Protein AF-A0A932VK41-F1 (afdb_monomer_lite)

Radius of gyration: 42.71 Å; chains: 1; bounding box: 68×103×88 Å

pLDDT: mean 82.61, std 20.69, range [36.22, 98.81]

Structure (mmCIF, N/CA/C/O backbone):
data_AF-A0A932VK41-F1
#
_entry.id   AF-A0A932VK41-F1
#
loop_
_atom_site.group_PDB
_atom_site.id
_atom_site.type_symbol
_atom_site.label_atom_id
_atom_site.label_alt_id
_atom_site.label_comp_id
_atom_site.label_asym_id
_atom_site.label_entity_id
_atom_site.label_seq_id
_atom_site.pdbx_PDB_ins_code
_atom_site.Cartn_x
_atom_site.Cartn_y
_atom_site.Cartn_z
_atom_site.occupancy
_atom_site.B_iso_or_equiv
_atom_site.auth_seq_id
_atom_site.auth_comp_id
_atom_site.auth_asym_id
_atom_site.auth_atom_id
_atom_site.pdbx_PDB_model_num
ATOM 1 N N . MET A 1 1 ? 4.819 88.471 -29.968 1.00 36.22 1 MET A N 1
ATOM 2 C CA . MET A 1 1 ? 6.265 88.760 -29.858 1.00 36.22 1 MET A CA 1
ATOM 3 C C . MET A 1 1 ? 7.021 87.842 -30.814 1.00 36.22 1 MET A C 1
ATOM 5 O O . MET A 1 1 ? 6.698 86.663 -30.829 1.00 36.22 1 MET A O 1
ATOM 9 N N . PRO A 1 2 ? 7.917 88.377 -31.660 1.00 47.97 2 PRO A N 1
ATOM 10 C CA . PRO A 1 2 ? 8.349 87.754 -32.916 1.00 47.97 2 PRO A CA 1
ATOM 11 C C . PRO A 1 2 ? 9.843 87.369 -32.938 1.00 47.97 2 PRO A C 1
ATOM 13 O O . PRO A 1 2 ? 10.609 87.858 -32.111 1.00 47.97 2 PRO A O 1
ATOM 16 N N . LYS A 1 3 ? 10.251 86.573 -33.941 1.00 47.28 3 LYS A N 1
ATOM 17 C CA . LYS A 1 3 ? 11.513 86.644 -34.736 1.00 47.28 3 LYS A CA 1
ATOM 18 C C . LYS A 1 3 ? 11.546 85.394 -35.646 1.00 47.28 3 LYS A C 1
ATOM 20 O O . LYS A 1 3 ? 11.577 84.295 -35.118 1.00 47.28 3 LYS A O 1
ATOM 25 N N . ARG A 1 4 ? 11.335 85.448 -36.975 1.00 47.53 4 ARG A N 1
ATOM 26 C CA . ARG A 1 4 ? 12.079 86.150 -38.059 1.00 47.53 4 ARG A CA 1
ATOM 27 C C . ARG A 1 4 ? 13.555 85.708 -38.031 1.00 47.53 4 ARG A C 1
ATOM 29 O O . ARG A 1 4 ? 14.199 85.947 -37.018 1.00 47.53 4 ARG A O 1
ATOM 36 N N . LYS A 1 5 ? 14.148 85.064 -39.043 1.00 52.09 5 LYS A N 1
ATOM 37 C CA . LYS A 1 5 ? 14.366 85.441 -40.463 1.00 52.09 5 LYS A CA 1
ATOM 38 C C . LYS A 1 5 ? 14.778 84.165 -41.245 1.00 52.09 5 LYS A C 1
ATOM 40 O O . LYS A 1 5 ? 15.421 83.314 -40.647 1.00 52.09 5 LYS A O 1
ATOM 45 N N . GLU A 1 6 ? 14.280 83.873 -42.449 1.00 56.50 6 GLU A N 1
ATOM 46 C CA . GLU A 1 6 ? 14.667 84.401 -43.784 1.00 56.50 6 GLU A CA 1
ATOM 47 C C . GLU A 1 6 ? 16.109 84.093 -44.245 1.00 56.50 6 GLU A C 1
ATOM 49 O O . GLU A 1 6 ? 17.048 84.674 -43.703 1.00 56.50 6 GLU A O 1
ATOM 54 N N . LYS A 1 7 ? 16.239 83.245 -45.286 1.00 53.69 7 LYS A N 1
ATOM 55 C CA . LYS A 1 7 ? 17.119 83.336 -46.490 1.00 53.69 7 LYS A CA 1
ATOM 56 C C . LYS A 1 7 ? 16.964 82.018 -47.290 1.00 53.69 7 LYS A C 1
ATOM 58 O O . LYS A 1 7 ? 17.099 80.972 -46.668 1.00 53.69 7 LYS A O 1
ATOM 63 N N . ILE A 1 8 ? 16.515 81.920 -48.554 1.00 54.94 8 ILE A N 1
ATOM 64 C CA . ILE A 1 8 ? 16.926 82.550 -49.839 1.00 54.94 8 ILE A CA 1
ATOM 65 C C . ILE A 1 8 ? 18.428 82.273 -50.084 1.00 54.94 8 ILE A C 1
ATOM 67 O O . ILE A 1 8 ? 19.233 82.639 -49.234 1.00 54.94 8 ILE A O 1
ATOM 71 N N . GLU A 1 9 ? 18.896 81.553 -51.110 1.00 46.75 9 GLU A N 1
ATOM 72 C CA . GLU A 1 9 ? 18.654 81.643 -52.563 1.00 46.75 9 GLU A CA 1
ATOM 73 C C . GLU A 1 9 ? 19.280 80.407 -53.262 1.00 46.75 9 GLU A C 1
ATOM 75 O O . GLU A 1 9 ? 20.168 79.778 -52.689 1.00 46.75 9 GLU A O 1
ATOM 80 N N . GLU A 1 10 ? 18.767 80.083 -54.458 1.00 42.84 10 GLU A N 1
ATOM 81 C CA . GLU A 1 10 ? 19.452 79.773 -55.741 1.00 42.84 10 GLU A CA 1
ATOM 82 C C . GLU A 1 10 ? 20.910 79.259 -55.760 1.00 42.84 10 GLU A C 1
ATOM 84 O O . GLU A 1 10 ? 21.734 79.587 -54.924 1.00 42.84 10 GLU A O 1
ATOM 89 N N . SER A 1 11 ? 21.440 78.597 -56.784 1.00 43.50 11 SER A N 1
ATOM 90 C CA . SER A 1 11 ? 21.028 77.925 -58.021 1.00 43.50 11 SER A CA 1
ATOM 91 C C . SER A 1 11 ? 22.371 77.583 -58.697 1.00 43.50 11 SER A C 1
ATOM 93 O O . SER A 1 11 ? 23.371 78.259 -58.476 1.00 43.50 11 SER A O 1
ATOM 95 N N . SER A 1 12 ? 22.366 76.600 -59.595 1.00 41.09 12 SER A N 1
ATOM 96 C CA . SER A 1 12 ? 23.150 76.655 -60.838 1.00 41.09 12 SER A CA 1
ATOM 97 C C . SER A 1 12 ? 24.698 76.677 -60.780 1.00 41.09 12 SER A C 1
ATOM 99 O O . SER A 1 12 ? 25.344 77.717 -60.723 1.00 41.09 12 SER A O 1
ATOM 101 N N . SER A 1 13 ? 25.242 75.509 -61.137 1.00 41.41 13 SER A N 1
ATOM 102 C CA . SER A 1 13 ? 25.978 75.293 -62.399 1.00 41.41 13 SER A CA 1
ATOM 103 C C . SER A 1 13 ? 27.509 75.194 -62.402 1.00 41.41 13 SER A C 1
ATOM 105 O O . SER A 1 13 ? 28.243 75.978 -61.819 1.00 41.41 13 SER A O 1
ATOM 107 N N . GLN A 1 14 ? 27.922 74.207 -63.208 1.00 40.75 14 GLN A N 1
ATOM 108 C CA . GLN A 1 14 ? 29.113 74.140 -64.054 1.00 40.75 14 G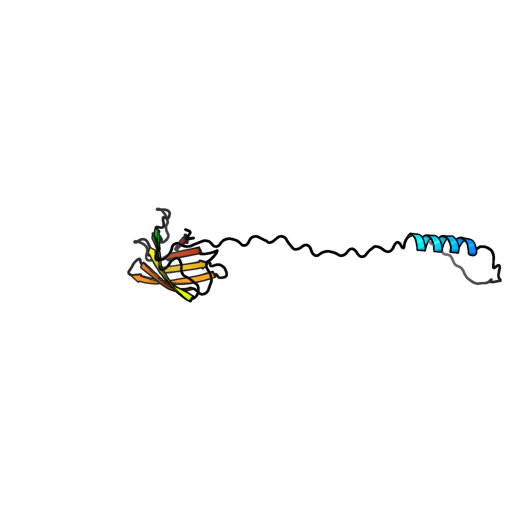LN A CA 1
ATOM 109 C C . GLN A 1 14 ? 30.486 74.361 -63.417 1.00 40.75 14 GLN A C 1
ATOM 111 O O . GLN A 1 14 ? 30.958 75.474 -63.229 1.00 40.75 14 GLN A O 1
ATOM 116 N N . SER A 1 15 ? 31.277 73.290 -63.407 1.00 39.84 15 SER A N 1
ATOM 117 C CA . SER A 1 15 ? 32.160 73.013 -64.552 1.00 39.84 15 SER A CA 1
ATOM 118 C C . SER A 1 15 ? 32.892 71.680 -64.359 1.00 39.84 15 SER A C 1
ATOM 120 O O . SER A 1 15 ? 33.554 71.445 -63.358 1.00 39.84 15 SER A O 1
ATOM 122 N N . SER A 1 16 ? 32.774 70.785 -65.342 1.00 49.25 16 SER A N 1
ATOM 123 C CA . SER A 1 16 ? 33.902 69.918 -65.701 1.00 49.25 16 SER A CA 1
ATOM 124 C C . SER A 1 16 ? 34.818 70.754 -66.589 1.00 49.25 16 SER A C 1
ATOM 126 O O . SER A 1 16 ? 34.301 71.499 -67.428 1.00 49.25 16 SER A O 1
ATOM 128 N N . PRO A 1 17 ? 36.145 70.655 -66.433 1.00 51.66 17 PRO A N 1
ATOM 129 C CA . PRO A 1 17 ? 36.844 69.789 -67.376 1.00 51.66 17 PRO A CA 1
ATOM 130 C C . PRO A 1 17 ? 38.090 69.065 -66.818 1.00 51.66 17 PRO A C 1
ATOM 132 O O . PRO A 1 17 ? 38.943 69.650 -66.168 1.00 51.66 17 PRO A O 1
ATOM 135 N N . VAL A 1 18 ? 38.217 67.804 -67.247 1.00 43.03 18 VAL A N 1
ATOM 136 C CA . VAL A 1 18 ? 39.419 67.256 -67.905 1.00 43.03 18 VAL A CA 1
ATOM 137 C C . VAL A 1 18 ? 40.642 66.922 -67.030 1.00 43.03 18 VAL A C 1
ATOM 139 O O . VAL A 1 18 ? 41.452 67.762 -66.670 1.00 43.03 18 VAL A O 1
ATOM 142 N N . ASN A 1 19 ? 40.802 65.608 -66.833 1.00 44.84 19 ASN A N 1
ATOM 143 C CA . ASN A 1 19 ? 42.033 64.817 -66.955 1.00 44.84 19 ASN A CA 1
ATOM 144 C C . ASN A 1 19 ? 43.353 65.386 -66.399 1.00 44.84 19 ASN A C 1
ATOM 146 O O . ASN A 1 19 ? 44.052 66.134 -67.075 1.00 44.84 19 ASN A O 1
ATOM 150 N N . ALA A 1 20 ? 43.817 64.793 -65.297 1.00 43.56 20 ALA A N 1
ATOM 151 C CA . ALA A 1 20 ? 45.236 64.486 -65.112 1.00 43.56 20 ALA A CA 1
ATOM 152 C C . ALA A 1 20 ? 45.372 63.128 -64.407 1.00 43.56 20 ALA A C 1
ATOM 154 O O . ALA A 1 20 ? 45.235 62.985 -63.194 1.00 43.56 20 ALA A O 1
ATOM 155 N N . ILE A 1 21 ? 45.557 62.117 -65.247 1.00 48.75 21 ILE A N 1
ATOM 156 C CA . ILE A 1 21 ? 45.846 60.722 -64.934 1.00 48.75 21 ILE A CA 1
ATOM 157 C C . ILE A 1 21 ? 47.365 60.589 -64.669 1.00 48.75 21 ILE A C 1
ATOM 159 O O . ILE A 1 21 ? 48.141 61.338 -65.253 1.00 48.75 21 ILE A O 1
ATOM 163 N N . LEU A 1 22 ? 47.757 59.560 -63.899 1.00 50.59 22 LEU A N 1
ATOM 164 C CA . LEU A 1 22 ? 49.114 58.991 -63.738 1.00 50.59 22 LEU A CA 1
ATOM 165 C C . LEU A 1 22 ? 50.067 59.898 -62.933 1.00 50.59 22 LEU A C 1
ATOM 167 O O . LEU A 1 22 ? 50.458 60.954 -63.395 1.00 50.59 22 LEU A O 1
ATOM 171 N N . ILE A 1 23 ? 50.523 59.573 -61.719 1.00 47.47 23 ILE A N 1
ATOM 172 C CA . ILE A 1 23 ? 51.516 58.530 -61.386 1.00 47.47 23 ILE A CA 1
ATOM 173 C C . ILE A 1 23 ? 51.421 58.270 -59.858 1.00 47.47 23 ILE A C 1
ATOM 175 O O . ILE A 1 23 ? 52.253 58.716 -59.077 1.00 47.47 23 ILE A O 1
ATOM 179 N N . GLY A 1 24 ? 50.362 57.607 -59.382 1.00 40.81 24 GLY A N 1
ATOM 180 C CA . GLY A 1 24 ? 50.167 57.388 -57.933 1.00 40.81 24 GLY A CA 1
ATOM 181 C C . GLY A 1 24 ? 49.542 56.051 -57.532 1.00 40.81 24 GLY A C 1
ATOM 182 O O . GLY A 1 24 ? 49.301 55.820 -56.354 1.00 40.81 24 GLY A O 1
ATOM 183 N N . ALA A 1 25 ? 49.262 55.161 -58.490 1.00 46.84 25 ALA A N 1
ATOM 184 C CA . ALA A 1 25 ? 48.451 53.964 -58.245 1.00 46.84 25 ALA A CA 1
ATOM 185 C C . ALA A 1 25 ? 49.253 52.652 -58.092 1.00 46.84 25 ALA A C 1
ATOM 187 O O . ALA A 1 25 ? 48.705 51.663 -57.616 1.00 46.84 25 ALA A O 1
ATOM 188 N N . ALA A 1 26 ? 50.543 52.610 -58.450 1.00 48.06 26 ALA A N 1
ATOM 189 C CA . ALA A 1 26 ? 51.297 51.348 -58.491 1.00 48.06 26 ALA A CA 1
ATOM 190 C C . ALA A 1 26 ? 51.877 50.899 -57.130 1.00 48.06 26 ALA A C 1
ATOM 192 O O . ALA A 1 26 ? 51.966 49.701 -56.874 1.00 48.06 26 ALA A O 1
ATOM 193 N N . LEU A 1 27 ? 52.229 51.823 -56.225 1.00 46.22 27 LEU A N 1
ATOM 194 C CA . LEU A 1 27 ? 52.814 51.469 -54.917 1.00 46.22 27 LEU A CA 1
ATOM 195 C C . LEU A 1 27 ? 51.761 51.132 -53.845 1.00 46.22 27 LEU A C 1
ATOM 197 O O . LEU A 1 27 ? 52.029 50.321 -52.962 1.00 46.22 27 LEU A O 1
ATOM 201 N N . LEU A 1 28 ? 50.543 51.676 -53.948 1.00 48.78 28 LEU A N 1
ATOM 202 C CA . LEU A 1 28 ? 49.444 51.360 -53.024 1.00 48.78 28 LEU A CA 1
ATOM 203 C C . LEU A 1 28 ? 48.833 49.972 -53.280 1.00 48.78 28 LEU A C 1
ATOM 205 O O . LEU A 1 28 ? 48.467 49.287 -52.327 1.00 48.78 28 LEU A O 1
ATOM 209 N N . LEU A 1 29 ? 48.789 49.509 -54.536 1.00 51.31 29 LEU A N 1
ATOM 210 C CA . LEU A 1 29 ? 48.305 48.161 -54.860 1.00 51.31 29 LEU A CA 1
ATOM 211 C C . LEU A 1 29 ? 49.273 47.065 -54.387 1.00 51.31 29 LEU A C 1
ATOM 213 O O . LEU A 1 29 ? 48.825 46.035 -53.887 1.00 51.31 29 LEU A O 1
ATOM 217 N N . GLY A 1 30 ? 50.589 47.297 -54.462 1.00 49.72 30 GLY A N 1
ATOM 218 C CA . GLY A 1 30 ? 51.593 46.336 -53.988 1.00 49.72 30 GLY A CA 1
ATOM 219 C C . GLY A 1 30 ? 51.515 46.070 -52.479 1.00 49.72 30 GLY A C 1
ATOM 220 O O . GLY A 1 30 ? 51.555 44.916 -52.052 1.00 49.72 30 GLY A O 1
ATOM 221 N N . VAL A 1 31 ? 51.329 47.118 -51.667 1.00 56.00 31 VAL A N 1
ATOM 222 C CA . VAL A 1 31 ? 51.170 46.988 -50.205 1.00 56.00 31 VAL A CA 1
ATOM 223 C C . VAL A 1 31 ? 49.838 46.323 -49.842 1.00 56.00 31 VAL A C 1
ATOM 225 O O . VAL A 1 31 ? 49.802 45.485 -48.940 1.00 56.00 31 VAL A O 1
ATOM 228 N N . LEU A 1 32 ? 48.756 46.623 -50.570 1.00 55.03 32 LEU A N 1
ATOM 229 C CA . LEU A 1 32 ? 47.442 46.021 -50.322 1.00 55.03 32 LEU A CA 1
ATOM 230 C C . LEU A 1 32 ? 47.426 44.513 -50.632 1.00 55.03 32 LEU A C 1
ATOM 232 O O . LEU A 1 32 ? 46.879 43.731 -49.854 1.00 55.03 32 LEU A O 1
ATOM 236 N N . VAL A 1 33 ? 48.070 44.086 -51.725 1.00 57.53 33 VAL A N 1
ATOM 237 C CA . VAL A 1 33 ? 48.176 42.661 -52.093 1.00 57.53 33 VAL A CA 1
ATOM 238 C C . VAL A 1 33 ? 49.047 41.890 -51.093 1.00 57.53 33 VAL A C 1
ATOM 240 O O . VAL A 1 33 ? 48.691 40.775 -50.710 1.00 57.53 33 VAL A O 1
ATOM 243 N N . LEU A 1 34 ? 50.139 42.484 -50.594 1.00 53.78 34 LEU A N 1
ATOM 244 C CA . LEU A 1 34 ? 50.985 41.849 -49.575 1.00 53.78 34 LEU A CA 1
ATOM 245 C C . LEU A 1 34 ? 50.282 41.746 -48.205 1.00 53.78 34 LEU A C 1
ATOM 247 O O . LEU A 1 34 ? 50.491 40.772 -47.478 1.00 53.78 34 LEU A O 1
ATOM 251 N N . TYR A 1 35 ? 49.435 42.723 -47.857 1.00 53.62 35 TYR A N 1
ATOM 252 C CA . TYR A 1 35 ? 48.630 42.697 -46.631 1.00 53.62 35 TYR A CA 1
ATOM 253 C C . T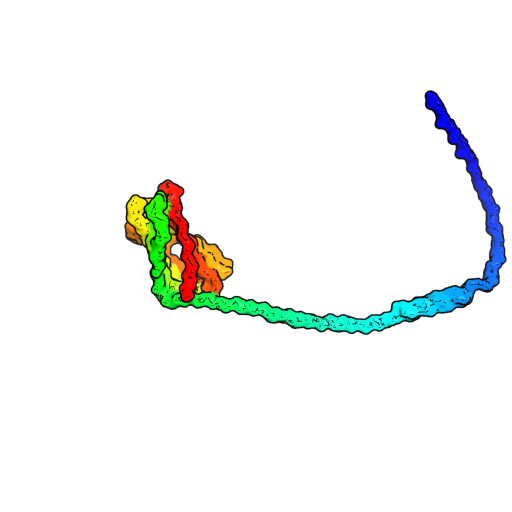YR A 1 35 ? 47.548 41.605 -46.683 1.00 53.62 35 TYR A C 1
ATOM 255 O O . TYR A 1 35 ? 47.417 40.840 -45.730 1.00 53.62 35 TYR A O 1
ATOM 263 N N . GLN A 1 36 ? 46.854 41.455 -47.819 1.00 55.28 36 GLN A N 1
ATOM 264 C CA . GLN A 1 36 ? 45.865 40.384 -48.044 1.00 55.28 36 GLN A CA 1
ATOM 265 C C . GLN A 1 36 ? 46.494 38.978 -47.989 1.00 55.28 36 GLN A C 1
ATOM 267 O O . GLN A 1 36 ? 45.885 38.029 -47.492 1.00 55.28 36 GLN A O 1
ATOM 272 N N . TYR A 1 37 ? 47.736 38.828 -48.462 1.00 51.88 37 TYR A N 1
ATOM 273 C CA . TYR A 1 37 ? 48.424 37.534 -48.427 1.00 51.88 37 TYR A CA 1
ATOM 274 C C . TYR A 1 37 ? 48.909 37.141 -47.025 1.00 51.88 37 TYR A C 1
ATOM 276 O O . TYR A 1 37 ? 48.925 35.955 -46.701 1.00 51.88 37 TYR A O 1
ATOM 284 N N . ARG A 1 38 ? 49.273 38.102 -46.161 1.00 54.62 38 ARG A N 1
ATOM 285 C CA . ARG A 1 38 ? 49.727 37.800 -44.789 1.00 54.62 38 ARG A CA 1
ATOM 286 C C . ARG A 1 38 ? 48.599 37.454 -43.816 1.00 54.62 38 ARG A C 1
ATOM 288 O O . ARG A 1 38 ? 48.868 36.782 -42.826 1.00 54.62 38 ARG A O 1
ATOM 295 N N . THR A 1 39 ? 47.362 37.869 -44.077 1.00 49.75 39 THR A N 1
ATOM 296 C CA . THR A 1 39 ? 46.201 37.497 -43.245 1.00 49.75 39 THR A CA 1
ATOM 297 C C . THR A 1 39 ? 45.610 36.135 -43.608 1.00 49.75 39 THR A C 1
ATOM 299 O O . THR A 1 39 ? 44.773 35.618 -42.872 1.00 49.75 39 THR A O 1
ATOM 302 N N . SER A 1 40 ? 46.070 35.524 -44.701 1.00 53.72 40 SER A N 1
ATOM 303 C CA . SER A 1 40 ? 45.520 34.285 -45.249 1.00 53.72 40 SER A CA 1
ATOM 304 C C . SER A 1 40 ? 46.403 33.075 -44.926 1.00 53.72 40 SER A C 1
ATOM 306 O O . SER A 1 40 ? 46.747 32.307 -45.822 1.00 53.72 40 SER A O 1
ATOM 308 N N . LEU A 1 41 ? 46.808 32.889 -43.661 1.00 62.72 41 LEU A N 1
ATOM 309 C CA . LEU A 1 41 ? 47.350 31.585 -43.268 1.00 62.72 41 LEU A CA 1
ATOM 310 C C . LEU A 1 41 ? 46.198 30.570 -43.288 1.00 62.72 41 LEU A C 1
ATOM 312 O O . LEU A 1 41 ? 45.231 30.756 -42.544 1.00 62.72 41 LEU A O 1
ATOM 316 N N . PRO A 1 42 ? 46.270 29.505 -44.107 1.00 59.78 42 PRO A N 1
ATOM 317 C CA . PRO A 1 42 ? 45.274 28.448 -44.073 1.00 59.78 42 PRO A CA 1
ATOM 318 C C . PRO A 1 42 ? 45.308 27.806 -42.686 1.00 59.78 42 PRO A C 1
ATOM 320 O O . PRO A 1 42 ? 46.302 27.196 -42.287 1.00 59.78 42 PRO A O 1
ATOM 323 N N . THR A 1 43 ? 44.232 27.973 -41.922 1.00 63.31 43 THR A N 1
ATOM 324 C CA . THR A 1 43 ? 44.050 27.248 -40.671 1.00 63.31 43 THR A CA 1
ATOM 325 C C . THR A 1 43 ? 43.896 25.773 -41.014 1.00 63.31 43 THR A C 1
ATOM 327 O O . THR A 1 43 ? 43.032 25.388 -41.803 1.00 63.31 43 THR A O 1
ATOM 330 N N . LEU A 1 44 ? 44.769 24.932 -40.452 1.00 65.12 44 LEU A N 1
ATOM 331 C CA . LEU A 1 44 ? 44.602 23.487 -40.550 1.00 65.12 44 LEU A CA 1
ATOM 332 C C . LEU A 1 44 ? 43.205 23.141 -40.016 1.00 65.12 44 LEU A C 1
ATOM 334 O O . LEU A 1 44 ? 42.822 23.670 -38.967 1.00 65.12 44 LEU A O 1
ATOM 338 N N . PRO A 1 45 ? 42.426 22.293 -40.707 1.00 61.19 45 PRO A N 1
ATOM 339 C CA . PRO A 1 45 ? 41.135 21.875 -40.197 1.00 61.19 45 PRO A CA 1
ATOM 340 C C . PRO A 1 45 ? 41.356 21.176 -38.855 1.00 61.19 45 PRO A C 1
ATOM 342 O O . PRO A 1 45 ? 41.904 20.076 -38.791 1.00 61.19 45 PRO A O 1
ATOM 345 N N . THR A 1 46 ? 40.946 21.827 -37.767 1.00 62.12 46 THR A N 1
ATOM 346 C CA . THR A 1 46 ? 40.889 21.199 -36.451 1.00 62.12 46 THR A CA 1
ATOM 347 C C . THR A 1 46 ? 39.853 20.087 -36.529 1.00 62.12 46 THR A C 1
ATOM 349 O O . THR A 1 46 ? 38.647 20.338 -36.464 1.00 62.12 46 THR A O 1
ATOM 352 N N . VAL A 1 47 ? 40.317 18.849 -36.691 1.00 68.44 47 VAL A N 1
ATOM 353 C CA . VAL A 1 47 ? 39.482 17.656 -36.556 1.00 68.44 47 VAL A CA 1
ATOM 354 C C . VAL A 1 47 ? 39.006 17.622 -35.107 1.00 68.44 47 VAL A C 1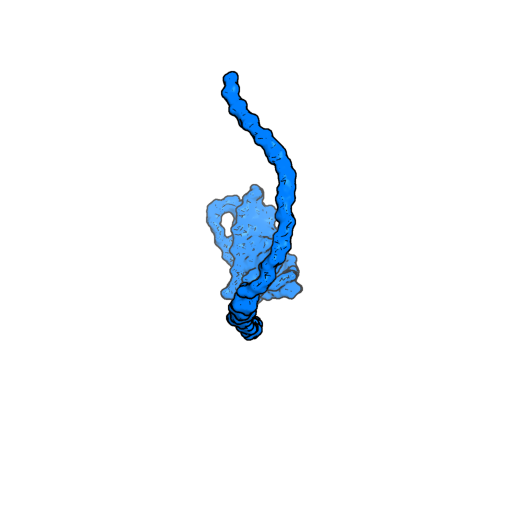
ATOM 356 O O . VAL A 1 47 ? 39.761 17.282 -34.198 1.00 68.44 47 VAL A O 1
ATOM 359 N N . LYS A 1 48 ? 37.756 18.035 -34.872 1.00 65.88 48 LYS A N 1
ATOM 360 C CA . LYS A 1 48 ? 37.093 17.843 -33.581 1.00 65.88 48 LYS A CA 1
ATOM 361 C C . LYS A 1 48 ? 36.912 16.342 -33.393 1.00 65.88 48 LYS A C 1
ATOM 363 O O . LYS A 1 48 ? 35.964 15.769 -33.920 1.00 65.88 48 LYS A O 1
ATOM 368 N N . ILE A 1 49 ? 37.835 15.709 -32.675 1.00 71.75 49 ILE A N 1
ATOM 369 C CA . ILE A 1 49 ? 37.649 14.334 -32.221 1.00 71.75 49 ILE A CA 1
ATOM 370 C C . ILE A 1 49 ? 36.439 14.373 -31.279 1.00 71.75 49 ILE A C 1
ATOM 372 O O . ILE A 1 49 ? 36.483 15.115 -30.291 1.00 71.75 49 ILE A O 1
ATOM 376 N N . PRO A 1 50 ? 35.337 13.666 -31.582 1.00 70.06 50 PRO A N 1
ATOM 377 C CA . PRO A 1 50 ? 34.225 13.577 -30.654 1.00 70.06 50 PRO A CA 1
ATOM 378 C C . PRO A 1 50 ? 34.763 12.983 -29.354 1.00 70.06 50 PRO A C 1
ATOM 380 O O . PRO A 1 50 ? 35.297 11.875 -29.340 1.00 70.06 50 PRO A O 1
ATOM 383 N N . SER A 1 51 ? 34.670 13.753 -28.270 1.00 73.38 51 SER A N 1
ATOM 384 C CA . SER A 1 51 ? 34.945 13.240 -26.935 1.00 73.38 51 SER A CA 1
ATOM 385 C C . SER A 1 51 ? 33.992 12.073 -26.710 1.00 73.38 51 SER A C 1
ATOM 387 O O . SER A 1 51 ? 32.773 12.265 -26.707 1.00 73.38 51 SER A O 1
ATOM 389 N N . LEU A 1 52 ? 34.536 10.859 -26.602 1.00 69.00 52 LEU A N 1
ATOM 390 C CA . LEU A 1 52 ? 33.781 9.704 -26.139 1.00 69.00 52 LEU A CA 1
ATOM 391 C C . LEU A 1 52 ? 33.368 10.052 -24.712 1.00 69.00 52 LEU A C 1
ATOM 393 O O . LEU A 1 52 ? 34.205 10.058 -23.811 1.00 69.00 52 LEU A O 1
ATOM 397 N N . GLY A 1 53 ? 32.113 10.472 -24.547 1.00 72.06 53 GLY A N 1
ATOM 398 C CA . GLY A 1 53 ? 31.591 10.910 -23.260 1.00 72.06 53 GLY A CA 1
ATOM 399 C C . GLY A 1 53 ? 31.942 9.893 -22.178 1.00 72.06 53 GLY A C 1
ATOM 400 O O . GLY A 1 53 ? 31.889 8.685 -22.410 1.00 72.06 53 GLY A O 1
ATOM 401 N N . GLN A 1 54 ? 32.338 10.384 -21.006 1.00 79.88 54 GLN A N 1
ATOM 402 C CA . GLN A 1 54 ? 32.610 9.529 -19.859 1.00 79.88 54 GLN A CA 1
ATOM 403 C C . GLN A 1 54 ? 31.373 8.652 -19.599 1.00 79.88 54 GLN A C 1
ATOM 405 O O . GLN A 1 54 ? 30.266 9.198 -19.520 1.00 79.88 54 GLN A O 1
ATOM 410 N N . PRO A 1 55 ? 31.518 7.317 -19.487 1.00 79.75 55 PRO A N 1
ATOM 411 C CA . PRO A 1 55 ? 30.378 6.464 -19.195 1.00 79.75 55 PRO A CA 1
ATOM 412 C C . PRO A 1 55 ? 29.758 6.930 -17.878 1.00 79.75 55 PRO A C 1
ATOM 414 O O . PRO A 1 55 ? 30.436 7.023 -16.853 1.00 79.75 55 PRO A O 1
ATOM 417 N N . THR A 1 56 ? 28.470 7.269 -17.912 1.00 82.62 56 THR A N 1
ATOM 418 C CA . THR A 1 56 ? 27.727 7.555 -16.685 1.00 82.62 56 THR A CA 1
ATOM 419 C C . THR A 1 56 ? 27.498 6.217 -15.983 1.00 82.62 56 THR A C 1
ATOM 421 O O . THR A 1 56 ? 26.967 5.303 -16.622 1.00 82.62 56 THR A O 1
ATOM 424 N N . PRO A 1 57 ? 27.915 6.047 -14.715 1.00 82.69 57 PRO A N 1
ATOM 425 C CA . PRO A 1 57 ? 27.677 4.798 -14.006 1.00 82.69 57 PRO A CA 1
ATOM 426 C C . PRO A 1 57 ? 26.171 4.527 -13.960 1.00 82.69 57 PRO A C 1
ATOM 428 O O . PRO A 1 57 ? 25.378 5.404 -13.616 1.00 82.69 57 PRO A O 1
ATOM 431 N N . THR A 1 58 ? 25.772 3.314 -14.334 1.00 85.38 58 THR A N 1
ATOM 432 C CA . THR A 1 58 ? 24.381 2.875 -14.188 1.00 85.38 58 THR A CA 1
ATOM 433 C C . THR A 1 58 ? 24.136 2.560 -12.711 1.00 85.38 58 THR A C 1
ATOM 435 O O . THR A 1 58 ? 24.964 1.869 -12.113 1.00 85.38 58 THR A O 1
ATOM 438 N N . PRO A 1 59 ? 23.051 3.056 -12.092 1.00 87.44 59 PRO A N 1
ATOM 439 C CA . PRO A 1 59 ? 22.762 2.744 -10.699 1.00 87.44 59 PRO A CA 1
ATOM 440 C C . PRO A 1 59 ? 22.533 1.240 -10.516 1.00 87.44 59 PRO A C 1
ATOM 442 O O . PRO A 1 59 ? 21.886 0.586 -11.340 1.00 87.44 59 PRO A O 1
ATOM 445 N N . THR A 1 60 ? 23.036 0.701 -9.407 1.00 91.19 60 THR A N 1
ATOM 446 C CA . THR A 1 60 ? 22.798 -0.689 -9.008 1.00 91.19 60 THR A CA 1
ATOM 447 C C . THR A 1 60 ? 21.350 -0.852 -8.529 1.00 91.19 60 THR A C 1
ATOM 449 O O . THR A 1 60 ? 20.904 -0.048 -7.707 1.00 91.19 60 THR A O 1
ATOM 452 N N . PRO A 1 61 ? 20.602 -1.861 -9.014 1.00 92.94 61 PRO A N 1
ATOM 453 C CA . PRO A 1 61 ? 19.269 -2.181 -8.503 1.00 92.94 61 PRO A CA 1
ATOM 454 C C . PRO A 1 61 ? 19.247 -2.426 -6.988 1.00 92.94 61 PRO A C 1
ATOM 456 O O . PRO A 1 61 ? 20.199 -2.964 -6.421 1.00 92.94 61 PRO A O 1
ATOM 459 N N . THR A 1 62 ? 18.143 -2.064 -6.335 1.00 93.00 62 THR A N 1
ATOM 460 C CA . THR A 1 62 ? 17.880 -2.375 -4.925 1.00 93.00 62 THR A CA 1
ATOM 461 C C . THR A 1 62 ? 17.181 -3.724 -4.837 1.00 93.00 62 THR A C 1
ATOM 463 O O . THR A 1 62 ? 16.060 -3.880 -5.313 1.00 93.00 62 THR A O 1
ATOM 466 N N . ALA A 1 63 ? 17.840 -4.711 -4.232 1.00 92.12 63 ALA A N 1
ATOM 467 C CA . ALA A 1 63 ? 17.238 -6.021 -4.028 1.00 92.12 63 ALA A CA 1
ATOM 468 C C . ALA A 1 63 ? 16.109 -5.954 -2.983 1.00 92.12 63 ALA A C 1
ATOM 470 O O . ALA A 1 63 ? 16.207 -5.233 -1.986 1.00 92.12 63 ALA A O 1
ATOM 471 N N . LEU A 1 64 ? 15.054 -6.741 -3.205 1.00 95.44 64 LEU A N 1
ATOM 472 C CA . LEU A 1 64 ? 13.962 -6.966 -2.257 1.00 95.44 64 LEU A CA 1
ATOM 473 C C . LEU A 1 64 ? 14.091 -8.357 -1.639 1.00 95.44 64 LEU A C 1
ATOM 475 O O . LEU A 1 64 ? 14.583 -9.287 -2.279 1.00 95.44 64 LEU A O 1
ATOM 479 N N . LYS A 1 65 ? 13.706 -8.503 -0.369 1.00 96.00 65 LYS A N 1
ATOM 480 C CA . LYS A 1 65 ? 13.736 -9.804 0.307 1.00 96.00 65 LYS A CA 1
ATOM 481 C C . LYS A 1 65 ? 12.714 -10.743 -0.357 1.00 96.00 65 LYS A C 1
ATOM 483 O O . LYS A 1 65 ? 11.602 -10.290 -0.626 1.00 96.00 65 LYS A O 1
ATOM 488 N N . PRO A 1 66 ? 13.077 -12.007 -0.642 1.00 96.62 66 PRO A N 1
ATOM 489 C CA . PRO A 1 66 ? 12.192 -12.903 -1.364 1.00 96.62 66 PRO A CA 1
ATOM 490 C C . PRO A 1 66 ? 11.018 -13.397 -0.521 1.00 96.62 66 PRO A C 1
ATOM 492 O O . PRO A 1 66 ? 11.169 -13.666 0.673 1.00 96.62 66 PRO A O 1
ATOM 495 N N . GLY A 1 67 ? 9.876 -13.605 -1.174 1.00 97.38 67 GLY A N 1
ATOM 496 C CA . GLY A 1 67 ? 8.685 -14.200 -0.579 1.00 97.38 67 GLY A CA 1
ATOM 497 C C . GLY A 1 67 ? 7.866 -13.229 0.267 1.00 97.38 67 GLY A C 1
ATOM 498 O O . GLY A 1 67 ? 7.895 -12.017 0.079 1.00 97.38 67 GLY A O 1
ATOM 499 N N . LYS A 1 68 ? 7.061 -13.782 1.173 1.00 98.31 68 LYS A N 1
ATOM 500 C CA . LYS A 1 68 ? 6.117 -13.023 1.993 1.00 98.31 68 LYS A CA 1
ATOM 501 C C . LYS A 1 68 ? 6.824 -12.236 3.092 1.00 98.31 68 LYS A C 1
ATOM 503 O O . LYS A 1 68 ? 7.549 -12.818 3.893 1.00 98.31 68 LYS A O 1
ATOM 508 N N . GLU A 1 69 ? 6.493 -10.955 3.221 1.00 98.31 69 GLU A N 1
ATOM 509 C CA . GLU A 1 69 ? 6.987 -10.098 4.303 1.00 98.31 69 GLU A CA 1
ATOM 510 C C . GLU A 1 69 ? 5.859 -9.362 5.022 1.00 98.31 69 GLU A C 1
ATOM 512 O O . GLU A 1 69 ? 4.808 -9.062 4.452 1.00 98.31 69 GLU A O 1
ATOM 517 N N . THR A 1 70 ? 6.072 -9.081 6.308 1.00 98.31 70 THR A N 1
ATOM 518 C CA . THR A 1 70 ? 5.117 -8.365 7.160 1.00 98.31 70 THR A CA 1
ATOM 519 C C . THR A 1 70 ? 5.823 -7.266 7.940 1.00 98.31 70 THR A C 1
ATOM 521 O O . THR A 1 70 ? 6.809 -7.511 8.628 1.00 98.31 70 THR A O 1
ATOM 524 N N . TYR A 1 71 ? 5.279 -6.057 7.863 1.00 97.94 71 TYR A N 1
ATOM 525 C CA . TYR A 1 71 ? 5.775 -4.862 8.530 1.00 97.94 71 TYR A CA 1
ATOM 526 C C . TYR A 1 71 ? 4.800 -4.448 9.624 1.00 97.94 71 TYR A C 1
ATOM 528 O O . TYR A 1 71 ? 3.626 -4.201 9.343 1.00 97.94 71 TYR A O 1
ATOM 536 N N . SER A 1 72 ? 5.295 -4.334 10.854 1.00 98.00 72 SER A N 1
ATOM 537 C CA . SER A 1 72 ? 4.570 -3.690 11.950 1.00 98.00 72 SER A CA 1
ATOM 538 C C . SER A 1 72 ? 4.734 -2.178 11.848 1.00 98.00 72 SER A C 1
ATOM 540 O O . SER A 1 72 ? 5.843 -1.678 11.655 1.00 98.00 72 SER A O 1
ATOM 542 N N . ILE A 1 73 ? 3.631 -1.453 11.979 1.00 97.81 73 ILE A N 1
ATOM 543 C CA . ILE A 1 73 ? 3.569 -0.007 11.803 1.00 97.81 73 ILE A CA 1
ATOM 544 C C . ILE A 1 73 ? 3.183 0.625 13.138 1.00 97.81 73 ILE A C 1
ATOM 546 O O . ILE A 1 73 ? 2.170 0.280 13.743 1.00 97.81 73 ILE A O 1
ATOM 550 N N . SER A 1 74 ? 4.003 1.575 13.580 1.00 96.31 74 SER A N 1
ATOM 551 C CA . SER A 1 74 ? 3.756 2.365 14.783 1.00 96.31 74 SER A CA 1
ATOM 552 C C . SER A 1 74 ? 3.355 3.779 14.385 1.00 96.31 74 SER A C 1
ATOM 554 O O . SER A 1 74 ? 4.076 4.456 13.655 1.00 96.31 74 SER A O 1
ATOM 556 N N . GLN A 1 75 ? 2.212 4.235 14.888 1.00 96.12 75 GLN A N 1
ATOM 557 C CA . GLN A 1 75 ? 1.728 5.607 14.735 1.00 96.12 75 GLN A CA 1
ATOM 558 C C . GLN A 1 75 ? 1.548 6.246 16.116 1.00 96.12 75 GLN A C 1
ATOM 560 O O . GLN A 1 75 ? 1.526 5.549 17.131 1.00 96.12 75 GLN A O 1
ATOM 565 N N . ALA A 1 76 ? 1.434 7.575 16.159 1.00 94.94 76 ALA A N 1
ATOM 566 C CA . ALA A 1 76 ? 1.241 8.310 17.406 1.00 94.94 76 ALA A CA 1
ATOM 567 C C . ALA A 1 76 ? 0.021 7.780 18.181 1.00 94.94 76 ALA A C 1
ATOM 569 O O . ALA A 1 76 ? -1.038 7.522 17.601 1.00 94.94 76 ALA A O 1
ATOM 570 N N . SER A 1 77 ? 0.169 7.594 19.494 1.00 91.69 77 SER A N 1
ATOM 571 C CA . SER A 1 77 ? -0.860 6.978 20.340 1.00 91.69 77 SER A CA 1
ATOM 572 C C . SER A 1 77 ? -2.124 7.833 20.457 1.00 91.69 77 SER A C 1
ATOM 574 O O . SER A 1 77 ? -3.222 7.289 20.584 1.00 91.69 77 SER A O 1
ATOM 576 N N . ASP A 1 78 ? -1.981 9.153 20.363 1.00 93.31 78 ASP A N 1
ATOM 577 C CA . ASP A 1 78 ? -3.034 10.162 20.463 1.00 93.31 78 ASP A CA 1
ATOM 578 C C . ASP A 1 78 ? -3.709 10.500 19.120 1.00 93.31 78 ASP A C 1
ATOM 580 O O . ASP A 1 78 ? -4.629 11.327 19.088 1.00 93.31 78 ASP A O 1
ATOM 584 N N . LEU A 1 79 ? -3.311 9.832 18.028 1.00 92.81 79 LEU A N 1
ATOM 585 C CA . LEU A 1 79 ? -3.865 10.041 16.693 1.00 92.81 79 LEU A CA 1
ATOM 586 C C . LEU A 1 79 ? -5.392 9.854 16.687 1.00 92.81 79 LEU A C 1
ATOM 588 O O . LEU A 1 79 ? -5.918 8.802 17.049 1.00 92.81 79 LEU A O 1
ATOM 592 N N . LYS A 1 80 ? -6.120 10.879 16.226 1.00 93.25 80 LYS A N 1
ATOM 593 C CA . LYS A 1 80 ? -7.594 10.880 16.133 1.00 93.25 80 LYS A CA 1
ATOM 594 C C . LYS A 1 80 ? -8.136 10.306 14.818 1.00 93.25 80 LYS A C 1
ATOM 596 O O . LYS A 1 80 ? -9.340 10.359 14.582 1.00 93.25 80 LYS A O 1
ATOM 601 N N . ALA A 1 81 ? -7.283 9.713 13.993 1.00 95.31 81 ALA A N 1
ATOM 602 C CA . ALA A 1 81 ? -7.627 9.023 12.751 1.00 95.31 81 ALA A CA 1
ATOM 603 C C . ALA A 1 81 ? -7.506 7.494 12.915 1.00 95.31 81 ALA A C 1
ATOM 605 O O . ALA A 1 81 ? -6.936 7.046 13.911 1.00 95.31 81 ALA A O 1
ATOM 606 N N . PRO A 1 82 ? -8.038 6.677 11.984 1.00 96.25 82 PRO A N 1
ATOM 607 C CA . PRO A 1 82 ? -7.780 5.236 11.975 1.00 96.25 82 PRO A CA 1
ATOM 608 C C . PRO A 1 82 ? -6.292 4.935 12.006 1.00 96.25 82 PRO A C 1
ATOM 610 O O . PRO A 1 82 ? -5.540 5.590 11.289 1.00 96.25 82 PRO A O 1
ATOM 613 N N . LYS A 1 83 ? -5.859 3.937 12.775 1.00 97.31 83 LYS A N 1
ATOM 614 C CA . LYS A 1 83 ? -4.461 3.502 12.737 1.00 97.31 83 LYS A CA 1
ATOM 615 C C . LYS A 1 83 ? -4.283 2.289 11.838 1.00 97.31 83 LYS A C 1
ATOM 617 O O . LYS A 1 83 ? -5.145 1.416 11.778 1.00 97.31 83 LYS A O 1
ATOM 622 N N . ILE A 1 84 ? -3.147 2.247 11.164 1.00 98.12 84 ILE A N 1
ATOM 623 C CA . ILE A 1 84 ? -2.645 1.132 10.374 1.00 98.12 84 ILE A CA 1
ATOM 624 C C . ILE A 1 84 ? -1.616 0.414 11.249 1.00 98.12 84 ILE A C 1
ATOM 626 O O . ILE A 1 84 ? -0.636 1.023 11.672 1.00 98.12 84 ILE A O 1
ATOM 630 N N . LEU A 1 85 ? -1.850 -0.865 11.533 1.00 97.88 85 LEU A N 1
ATOM 631 C CA . LEU A 1 85 ? -1.026 -1.669 12.438 1.00 97.88 85 LEU A CA 1
ATOM 632 C C . LEU A 1 85 ? -0.030 -2.548 11.694 1.00 97.88 85 LEU A C 1
ATOM 634 O O . LEU A 1 85 ? 1.108 -2.698 12.138 1.00 97.88 85 LEU A O 1
ATOM 638 N N . LYS A 1 86 ? -0.456 -3.159 10.584 1.00 98.31 86 LYS A N 1
ATOM 639 C CA . LYS A 1 86 ? 0.394 -4.066 9.807 1.00 98.31 86 LYS A CA 1
ATOM 640 C C . LYS A 1 86 ? 0.184 -3.909 8.312 1.00 98.31 86 LYS A C 1
ATOM 642 O O . LYS A 1 86 ? -0.932 -3.672 7.854 1.00 98.31 86 LYS A O 1
ATOM 647 N N . LEU A 1 87 ? 1.261 -4.125 7.565 1.00 98.69 87 LEU A N 1
ATOM 648 C CA . LEU A 1 87 ? 1.258 -4.336 6.121 1.00 98.69 87 LEU A CA 1
ATOM 649 C C . LEU A 1 87 ? 1.881 -5.700 5.833 1.00 98.69 87 LEU A C 1
ATOM 651 O O . LEU A 1 87 ? 2.991 -5.969 6.279 1.00 98.69 87 LEU A O 1
ATOM 655 N N . THR A 1 88 ? 1.209 -6.531 5.049 1.00 98.69 88 THR A N 1
ATOM 656 C CA . THR A 1 88 ? 1.752 -7.785 4.520 1.00 98.69 88 THR A CA 1
ATOM 657 C C . THR A 1 88 ? 1.797 -7.728 3.001 1.00 98.69 88 THR A C 1
ATOM 659 O O . THR A 1 88 ? 0.813 -7.333 2.372 1.00 98.69 88 THR A O 1
ATOM 662 N N . LEU A 1 89 ? 2.921 -8.149 2.426 1.00 98.62 89 LEU A N 1
ATOM 663 C CA . LEU A 1 89 ? 3.161 -8.230 0.986 1.00 98.62 89 LEU A CA 1
ATOM 664 C C . LEU A 1 89 ? 3.522 -9.671 0.628 1.00 98.62 89 LEU A C 1
ATOM 666 O O . LEU A 1 89 ? 4.388 -10.255 1.278 1.00 98.62 89 LEU A O 1
ATOM 670 N N . ASP A 1 90 ? 2.854 -10.246 -0.372 1.00 98.44 90 ASP A N 1
ATOM 671 C CA . ASP A 1 90 ? 3.037 -11.649 -0.755 1.00 98.44 90 ASP A CA 1
ATOM 672 C C . ASP A 1 90 ? 2.931 -11.854 -2.282 1.00 98.44 90 ASP A C 1
ATOM 674 O O . ASP A 1 90 ? 1.828 -11.746 -2.832 1.00 98.44 90 ASP A O 1
ATOM 678 N N . PRO A 1 91 ? 4.044 -12.126 -2.988 1.00 98.25 91 PRO A N 1
ATOM 679 C CA . PRO A 1 91 ? 5.431 -11.983 -2.526 1.00 98.25 91 PRO A CA 1
ATOM 680 C C . PRO A 1 91 ? 5.850 -10.503 -2.464 1.00 98.25 91 PRO A C 1
ATOM 682 O O . PRO A 1 91 ? 5.269 -9.675 -3.162 1.00 98.25 91 PRO A O 1
ATOM 685 N N . LEU A 1 92 ? 6.863 -10.147 -1.670 1.00 97.75 92 LEU A N 1
ATOM 686 C CA . LEU A 1 92 ? 7.481 -8.815 -1.665 1.00 97.75 92 LEU A CA 1
ATOM 687 C C . LEU A 1 92 ? 8.313 -8.575 -2.936 1.00 97.75 92 LEU A C 1
ATOM 689 O O . LEU A 1 92 ? 8.213 -7.509 -3.539 1.00 97.75 92 LEU A O 1
ATOM 693 N N . ASP A 1 93 ? 9.095 -9.563 -3.368 1.00 96.69 93 ASP A N 1
ATOM 694 C CA . ASP A 1 93 ? 9.935 -9.548 -4.574 1.00 96.69 93 ASP A CA 1
ATOM 695 C C . ASP A 1 93 ? 9.141 -9.834 -5.861 1.00 96.69 93 ASP A C 1
ATOM 697 O O . ASP A 1 93 ? 9.563 -10.585 -6.742 1.00 96.69 93 ASP A O 1
ATOM 701 N N . VAL A 1 94 ? 7.956 -9.232 -5.976 1.00 97.12 94 VAL A N 1
ATOM 702 C CA . VAL A 1 94 ? 7.091 -9.390 -7.147 1.00 97.12 94 VAL A CA 1
ATOM 703 C C . VAL A 1 94 ? 7.765 -8.829 -8.406 1.00 97.12 94 VAL A C 1
ATOM 705 O O . VAL A 1 94 ? 8.257 -7.701 -8.436 1.00 97.12 94 VAL A O 1
ATOM 708 N N . ASN A 1 95 ? 7.746 -9.610 -9.485 1.00 96.75 95 ASN A N 1
ATOM 709 C CA . ASN A 1 95 ? 8.228 -9.189 -10.798 1.00 96.75 95 ASN A CA 1
ATOM 710 C C . ASN A 1 95 ? 7.083 -8.719 -11.697 1.00 96.75 95 ASN A C 1
ATOM 712 O O . ASN A 1 95 ? 5.916 -9.069 -11.510 1.00 96.75 95 ASN A O 1
ATOM 716 N N . LYS A 1 96 ? 7.426 -7.961 -12.742 1.00 97.81 96 LYS A N 1
ATOM 717 C CA . LYS A 1 96 ? 6.469 -7.574 -13.783 1.00 97.81 96 LYS A CA 1
ATOM 718 C C . LYS A 1 96 ? 5.751 -8.807 -14.346 1.00 97.81 96 LYS A C 1
ATOM 720 O O . LYS A 1 96 ? 6.385 -9.776 -14.754 1.00 97.81 96 LYS A O 1
ATOM 725 N N . GLY A 1 97 ? 4.427 -8.739 -14.405 1.00 98.19 97 GLY A N 1
ATOM 726 C CA . GLY A 1 97 ? 3.534 -9.809 -14.844 1.00 98.19 97 GLY A CA 1
ATOM 727 C C . GLY A 1 97 ? 3.115 -10.777 -13.736 1.00 98.19 97 GLY A C 1
ATOM 728 O O . GLY A 1 97 ? 2.223 -11.588 -13.967 1.00 98.19 97 GLY A O 1
ATOM 729 N N . GLN A 1 98 ? 3.706 -10.699 -12.540 1.00 98.38 98 GLN A N 1
ATOM 730 C CA . GLN A 1 98 ? 3.311 -11.528 -11.402 1.00 98.38 98 GLN A CA 1
ATOM 731 C C . GLN A 1 98 ? 2.204 -10.862 -10.584 1.00 98.38 98 GLN A C 1
ATOM 733 O O . GLN A 1 98 ? 2.060 -9.638 -10.560 1.00 98.38 98 GLN A O 1
ATOM 738 N N . THR A 1 99 ? 1.411 -11.695 -9.911 1.00 98.56 99 THR A N 1
ATOM 739 C CA . THR A 1 99 ? 0.366 -11.238 -8.995 1.00 98.56 99 THR A CA 1
ATOM 740 C C . THR A 1 99 ? 0.937 -11.097 -7.594 1.00 98.56 99 THR A C 1
ATOM 742 O O . THR A 1 99 ? 1.618 -11.998 -7.112 1.00 98.56 99 THR A O 1
ATOM 745 N N . GLN A 1 100 ? 0.626 -9.980 -6.947 1.00 98.62 100 GLN A N 1
ATOM 746 C CA . GLN A 1 100 ? 0.943 -9.714 -5.554 1.00 98.62 100 GLN A CA 1
ATOM 747 C C . GLN A 1 100 ? -0.348 -9.541 -4.758 1.00 98.62 100 GLN A C 1
ATOM 749 O O . GLN A 1 100 ? -1.244 -8.788 -5.155 1.00 98.62 100 GLN A O 1
ATOM 754 N N . ALA A 1 101 ? -0.418 -10.209 -3.611 1.00 98.69 101 ALA A N 1
ATOM 755 C CA . ALA A 1 101 ? -1.412 -9.956 -2.586 1.00 98.69 101 ALA A CA 1
ATOM 756 C C . ALA A 1 101 ? -0.874 -8.934 -1.579 1.00 98.69 101 ALA A C 1
ATOM 758 O O . ALA A 1 101 ? 0.266 -9.026 -1.120 1.00 98.69 101 ALA A O 1
ATOM 759 N N . ILE A 1 102 ? -1.717 -7.967 -1.222 1.00 98.69 102 ILE A N 1
ATOM 760 C CA . ILE A 1 102 ? -1.420 -6.966 -0.199 1.00 98.69 102 ILE A CA 1
ATOM 761 C C . ILE A 1 102 ? -2.508 -7.036 0.861 1.00 98.69 102 ILE A C 1
ATOM 763 O O . ILE A 1 102 ? -3.693 -6.974 0.529 1.00 98.69 102 ILE A O 1
ATOM 767 N N . VAL A 1 103 ? -2.103 -7.141 2.125 1.00 98.75 103 VAL A N 1
ATOM 768 C CA . VAL A 1 103 ? -3.011 -7.143 3.276 1.00 98.75 103 VAL A CA 1
ATOM 769 C C . VAL A 1 103 ? -2.620 -6.023 4.228 1.00 98.75 103 VAL A C 1
ATOM 771 O O . VAL A 1 103 ? -1.450 -5.879 4.576 1.00 98.75 103 VAL A O 1
ATOM 774 N N . VAL A 1 104 ? -3.601 -5.240 4.660 1.00 98.69 104 VAL A N 1
ATOM 775 C CA . VAL A 1 104 ? -3.448 -4.170 5.644 1.00 98.69 104 VAL A CA 1
ATOM 776 C C . VAL A 1 104 ? -4.354 -4.463 6.833 1.00 98.69 104 VAL A C 1
ATOM 778 O O . VAL A 1 104 ? -5.539 -4.744 6.662 1.00 98.69 104 VAL A O 1
ATOM 781 N N . GLU A 1 105 ? -3.794 -4.386 8.036 1.00 98.44 105 GLU A N 1
ATOM 782 C CA . GLU A 1 105 ? -4.526 -4.527 9.297 1.00 98.44 105 GLU A CA 1
ATOM 783 C C . GLU A 1 105 ? -4.652 -3.154 9.964 1.00 98.44 105 GLU A C 1
ATOM 785 O O . GLU A 1 105 ? -3.652 -2.443 10.109 1.00 98.44 105 GLU A O 1
ATOM 790 N N . THR A 1 106 ? -5.863 -2.775 10.367 1.00 97.75 106 THR A N 1
ATOM 791 C CA . THR A 1 106 ? -6.151 -1.508 11.060 1.00 97.75 106 THR A CA 1
ATOM 792 C C . THR A 1 106 ? -6.412 -1.714 12.554 1.00 97.75 106 THR A C 1
ATOM 794 O O . THR A 1 106 ? -6.724 -2.816 12.989 1.00 97.75 106 THR A O 1
ATOM 797 N N . GLU A 1 107 ? -6.294 -0.665 13.366 1.00 95.12 107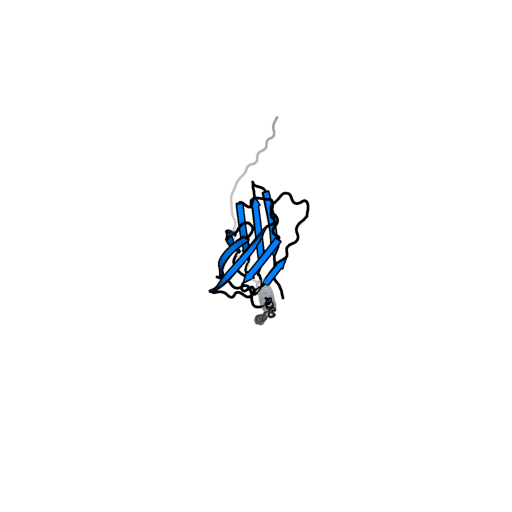 GLU A N 1
ATOM 798 C CA . GLU A 1 107 ? -6.581 -0.735 14.809 1.00 95.12 107 GLU A CA 1
ATOM 799 C C . GLU A 1 107 ? -8.095 -0.800 15.087 1.00 95.12 107 GLU A C 1
ATOM 801 O O . GLU A 1 107 ? -8.866 -0.112 14.409 1.00 95.12 107 GLU A O 1
ATOM 806 N N . PRO A 1 108 ? -8.542 -1.589 16.085 1.00 89.06 108 PRO A N 1
ATOM 807 C CA . PRO A 1 108 ? -9.935 -1.585 16.522 1.00 89.06 108 PRO A CA 1
ATOM 808 C C . PRO A 1 108 ? -10.366 -0.228 17.097 1.00 89.06 108 PRO A C 1
ATOM 810 O O . PRO A 1 108 ? -9.565 0.536 17.628 1.00 89.06 108 PRO A O 1
ATOM 813 N N . GLY A 1 109 ? -11.672 0.043 17.060 1.00 81.94 109 GLY A N 1
ATOM 814 C CA . GLY A 1 109 ? -12.287 1.193 17.738 1.00 81.94 109 GLY A CA 1
ATOM 815 C C . GLY A 1 109 ? -12.660 2.370 16.835 1.00 81.94 109 GLY A C 1
ATOM 816 O O . GLY A 1 109 ? -13.390 3.254 17.276 1.00 81.94 109 GLY A O 1
ATOM 817 N N . LYS A 1 110 ? -12.239 2.370 15.564 1.00 84.75 110 LYS A N 1
ATOM 818 C CA . LYS A 1 110 ? -12.769 3.268 14.524 1.00 84.75 110 LYS A CA 1
ATOM 819 C C . LYS A 1 110 ? -13.296 2.443 13.358 1.00 84.75 110 LYS A C 1
ATOM 821 O O . LYS A 1 110 ? -12.605 1.546 12.881 1.00 84.75 110 LYS A O 1
ATOM 826 N N . ASN A 1 111 ? -14.507 2.744 12.892 1.00 90.75 111 ASN A N 1
ATOM 827 C CA . ASN A 1 111 ? -15.053 2.079 11.714 1.00 90.75 111 ASN A CA 1
ATOM 828 C C . ASN A 1 111 ? -14.362 2.634 10.464 1.00 90.75 111 ASN A C 1
ATOM 830 O O . ASN A 1 111 ? -14.655 3.743 10.029 1.00 90.75 111 ASN A O 1
ATOM 834 N N . VAL A 1 112 ? -13.384 1.899 9.938 1.00 96.62 112 VAL A N 1
ATOM 835 C CA . VAL A 1 112 ? -12.653 2.300 8.732 1.00 96.62 112 VAL A CA 1
ATOM 836 C C . VAL A 1 112 ? -13.564 2.149 7.516 1.00 96.62 112 VAL A C 1
ATOM 838 O O . VAL A 1 112 ? -14.093 1.063 7.268 1.00 96.62 112 VAL A O 1
ATOM 841 N N . ASP A 1 113 ? -13.724 3.238 6.767 1.00 96.19 113 ASP A N 1
ATOM 842 C CA . ASP A 1 113 ? -14.570 3.319 5.573 1.00 96.19 113 ASP A CA 1
ATOM 843 C C . ASP A 1 113 ? -13.820 2.835 4.331 1.00 96.19 113 ASP A C 1
ATOM 845 O O . ASP A 1 113 ? -14.385 2.183 3.454 1.00 96.19 113 ASP A O 1
ATOM 849 N N . SER A 1 114 ? -12.528 3.160 4.240 1.00 97.69 114 SER A N 1
ATOM 850 C CA . SER A 1 114 ? -11.694 2.772 3.107 1.00 97.69 114 SER A CA 1
ATOM 851 C C . SER A 1 114 ? -10.219 2.679 3.470 1.00 97.69 114 SER A C 1
ATOM 853 O O . SER A 1 114 ? -9.714 3.415 4.324 1.00 97.69 114 SER A O 1
ATOM 855 N N . VAL A 1 115 ? -9.524 1.795 2.757 1.00 98.62 115 VAL A N 1
ATOM 856 C CA . VAL A 1 115 ? -8.066 1.737 2.716 1.00 98.62 115 VAL A CA 1
ATOM 857 C C . VAL A 1 115 ? -7.624 1.773 1.259 1.00 98.62 115 VAL A C 1
ATOM 859 O O . VAL A 1 115 ? -8.102 0.999 0.424 1.00 98.62 115 VAL A O 1
ATOM 862 N N . THR A 1 116 ? -6.710 2.684 0.946 1.00 98.69 116 THR A N 1
ATOM 863 C CA . THR A 1 116 ? -6.105 2.806 -0.382 1.00 98.69 116 THR A CA 1
ATOM 864 C C . THR A 1 116 ? -4.589 2.772 -0.281 1.00 98.69 116 THR A C 1
ATOM 866 O O . THR A 1 116 ? -4.013 3.116 0.751 1.00 98.69 116 THR A O 1
ATOM 869 N N . ILE A 1 117 ? -3.942 2.333 -1.355 1.00 98.81 117 ILE A N 1
ATOM 870 C CA . ILE A 1 117 ? -2.490 2.327 -1.488 1.00 98.81 117 ILE A CA 1
ATOM 871 C C . ILE A 1 117 ? -2.128 3.051 -2.774 1.00 98.81 117 ILE A C 1
ATOM 873 O O . ILE A 1 117 ? -2.562 2.649 -3.850 1.00 98.81 117 ILE A O 1
ATOM 877 N N . VAL A 1 118 ? -1.296 4.081 -2.679 1.00 98.75 118 VAL A N 1
ATOM 878 C CA . VAL A 1 118 ? -0.577 4.622 -3.832 1.00 98.75 118 VAL A CA 1
ATOM 879 C C . VAL A 1 118 ? 0.753 3.889 -3.929 1.00 98.75 118 VAL A C 1
ATOM 881 O O . VAL A 1 118 ? 1.638 4.059 -3.091 1.00 98.75 118 VAL A O 1
ATOM 884 N N . PHE A 1 119 ? 0.870 3.042 -4.942 1.00 98.62 119 PHE A N 1
ATOM 885 C CA . PHE A 1 119 ? 2.076 2.303 -5.269 1.00 98.62 119 PHE A CA 1
ATOM 886 C C . PHE A 1 119 ? 2.912 3.090 -6.278 1.00 98.62 119 PHE A C 1
ATOM 888 O O . PHE A 1 119 ? 2.399 3.489 -7.325 1.00 98.62 119 PHE A O 1
ATOM 895 N N . ILE A 1 120 ? 4.187 3.311 -5.965 1.00 98.44 120 ILE A N 1
ATOM 896 C CA . ILE A 1 120 ? 5.141 4.023 -6.818 1.00 98.44 120 ILE A CA 1
ATOM 897 C C . ILE A 1 120 ? 6.277 3.061 -7.166 1.00 98.44 120 ILE A C 1
ATOM 899 O O . ILE A 1 120 ? 7.032 2.631 -6.287 1.00 98.44 120 ILE A O 1
ATOM 903 N N . SER A 1 121 ? 6.391 2.756 -8.454 1.00 97.81 121 SER A N 1
ATOM 904 C CA . SER A 1 121 ? 7.421 1.906 -9.047 1.00 97.81 121 SER A CA 1
ATOM 905 C C . SER A 1 121 ? 8.404 2.732 -9.875 1.00 97.81 121 SER A C 1
ATOM 907 O O . SER A 1 121 ? 8.420 3.966 -9.794 1.00 97.81 121 SER A O 1
ATOM 909 N N . ASP A 1 122 ? 9.268 2.073 -10.647 1.00 96.44 122 ASP A N 1
ATOM 910 C CA . ASP A 1 122 ? 10.328 2.749 -11.398 1.00 96.44 122 ASP A CA 1
ATOM 911 C C . ASP A 1 122 ? 9.762 3.807 -12.358 1.00 96.44 122 ASP A C 1
ATOM 913 O O . ASP A 1 122 ? 10.254 4.944 -12.392 1.00 96.44 122 ASP A O 1
ATOM 917 N N . ASN A 1 123 ? 8.695 3.442 -13.077 1.00 97.75 123 ASN A N 1
ATOM 918 C CA . ASN A 1 123 ? 8.132 4.210 -14.186 1.00 97.75 123 ASN A CA 1
ATOM 919 C C . ASN A 1 123 ? 6.655 4.581 -13.997 1.00 97.75 123 ASN A C 1
ATOM 921 O O . ASN A 1 123 ? 6.110 5.320 -14.821 1.00 97.75 123 ASN A O 1
ATOM 925 N N . LYS A 1 124 ? 5.980 4.063 -12.964 1.00 97.88 124 LYS A N 1
ATOM 926 C CA . LYS A 1 124 ? 4.535 4.238 -12.781 1.00 97.88 124 LYS A CA 1
ATOM 927 C C . LYS A 1 124 ? 4.155 4.586 -11.348 1.00 97.88 124 LYS A C 1
ATOM 929 O O . LYS A 1 124 ? 4.817 4.223 -10.382 1.00 97.88 124 LYS A O 1
ATOM 934 N N . THR A 1 125 ? 3.008 5.245 -11.248 1.00 98.50 125 THR A N 1
ATOM 935 C CA . THR A 1 125 ? 2.263 5.418 -10.004 1.00 98.50 125 THR A CA 1
ATOM 936 C C . THR A 1 125 ? 0.871 4.842 -10.209 1.00 98.50 125 THR A C 1
ATOM 938 O O . THR A 1 125 ? 0.224 5.141 -11.215 1.00 98.50 125 THR A O 1
ATOM 941 N N . ARG A 1 126 ? 0.399 4.024 -9.269 1.00 97.94 126 ARG A N 1
ATOM 942 C CA . ARG A 1 126 ? -0.917 3.384 -9.336 1.00 97.94 126 ARG A CA 1
ATOM 943 C C . ARG A 1 126 ? -1.620 3.446 -7.992 1.00 97.94 126 ARG A C 1
ATOM 945 O O . ARG A 1 126 ? -1.023 3.141 -6.968 1.00 97.94 126 ARG A O 1
ATOM 952 N N . THR A 1 127 ? -2.907 3.766 -8.009 1.00 98.62 127 THR A N 1
ATOM 953 C CA . THR A 1 127 ? -3.761 3.664 -6.823 1.00 98.62 127 THR A CA 1
ATOM 954 C C . THR A 1 127 ? -4.453 2.305 -6.800 1.00 98.62 127 THR A C 1
ATOM 956 O O . THR A 1 127 ? -5.061 1.893 -7.789 1.00 98.62 127 THR A O 1
ATOM 959 N N . LEU A 1 128 ? -4.364 1.615 -5.669 1.00 98.50 128 LEU A N 1
ATOM 960 C CA . LEU A 1 128 ? -5.019 0.347 -5.383 1.00 98.50 128 LEU A CA 1
ATOM 961 C C . LEU A 1 128 ? -6.043 0.572 -4.269 1.00 98.50 128 LEU A C 1
ATOM 963 O O . LEU A 1 128 ? -5.697 1.040 -3.185 1.00 98.50 128 LEU A O 1
ATOM 967 N N . SER A 1 129 ? -7.300 0.230 -4.526 1.00 98.38 129 SER A N 1
ATOM 968 C CA . SER A 1 129 ? -8.338 0.196 -3.494 1.00 98.38 129 SER A CA 1
ATOM 969 C C . SER A 1 129 ? -8.368 -1.187 -2.857 1.00 98.38 129 SER A C 1
ATOM 971 O O . SER A 1 129 ? -8.39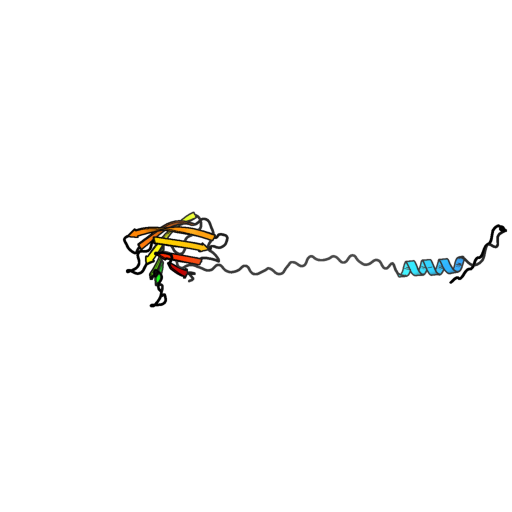4 -2.198 -3.567 1.00 98.38 129 SER A O 1
ATOM 973 N N . LEU A 1 130 ? -8.355 -1.239 -1.526 1.00 98.62 130 LEU A N 1
ATOM 974 C CA . LEU A 1 130 ? -8.451 -2.494 -0.791 1.00 98.62 130 LEU A CA 1
ATOM 975 C C . LEU A 1 130 ? -9.907 -2.770 -0.432 1.00 98.62 130 LEU A C 1
ATOM 977 O O . LEU A 1 130 ? -10.679 -1.858 -0.139 1.00 98.62 130 LEU A O 1
ATOM 981 N N . GLN A 1 131 ? -10.264 -4.047 -0.449 1.00 98.38 131 GLN A N 1
ATOM 982 C CA . GLN A 1 131 ? -11.572 -4.534 -0.045 1.00 98.38 131 GLN A CA 1
ATOM 983 C C . GLN A 1 131 ? -11.501 -5.039 1.391 1.00 98.38 131 GLN A C 1
ATOM 985 O O . GLN A 1 131 ? -10.547 -5.718 1.778 1.00 98.38 131 GLN A O 1
ATOM 990 N N . LYS A 1 132 ? -12.518 -4.709 2.185 1.00 97.12 132 LYS A N 1
ATOM 991 C CA . LYS A 1 132 ? -12.650 -5.205 3.554 1.00 97.12 132 LYS A CA 1
ATOM 992 C C . LYS A 1 132 ? -12.954 -6.702 3.497 1.00 97.12 132 LYS A C 1
ATOM 994 O O . LYS A 1 132 ? -13.977 -7.095 2.942 1.00 97.12 132 LYS A O 1
ATOM 999 N N . GLN A 1 133 ? -12.065 -7.529 4.037 1.00 95.00 133 GLN A N 1
ATOM 1000 C CA . GLN A 1 133 ? -12.242 -8.981 4.058 1.00 95.00 133 GLN A CA 1
ATOM 1001 C C . GLN A 1 133 ? -12.956 -9.413 5.340 1.00 95.00 133 GLN A C 1
ATOM 1003 O O . GLN A 1 133 ? -13.958 -10.122 5.292 1.00 95.00 133 GLN A O 1
ATOM 1008 N N . GLN A 1 134 ? -12.451 -8.959 6.488 1.00 92.50 134 GLN A N 1
ATOM 1009 C CA . GLN A 1 134 ? -13.016 -9.258 7.800 1.00 92.50 134 GLN A CA 1
ATOM 1010 C C . GLN A 1 134 ? -12.616 -8.171 8.791 1.00 92.50 134 GLN A C 1
ATOM 1012 O O . GLN A 1 134 ? -11.429 -7.937 8.962 1.00 92.50 134 GLN A O 1
ATOM 1017 N N . ASP A 1 135 ? -13.593 -7.553 9.457 1.00 90.19 135 ASP A N 1
ATOM 1018 C CA . ASP A 1 135 ? -13.422 -6.555 10.525 1.00 90.19 135 ASP A CA 1
ATOM 1019 C C . ASP A 1 135 ? -12.299 -5.524 10.275 1.00 90.19 135 ASP A C 1
ATOM 1021 O O . ASP A 1 135 ? -12.531 -4.506 9.626 1.00 90.19 135 ASP A O 1
ATOM 1025 N N . LEU A 1 136 ? -11.077 -5.800 10.731 1.00 96.19 136 LEU A N 1
ATOM 1026 C CA . LEU A 1 136 ? -9.908 -4.918 10.652 1.00 96.19 136 LEU A CA 1
ATOM 1027 C C . LEU A 1 136 ? -8.946 -5.232 9.494 1.00 96.19 136 LEU A C 1
ATOM 1029 O O . LEU A 1 136 ? -7.905 -4.589 9.365 1.00 96.19 136 LEU A O 1
ATOM 1033 N N . ILE A 1 137 ? -9.263 -6.231 8.672 1.00 98.06 137 ILE A N 1
ATOM 1034 C CA . ILE A 1 137 ? -8.411 -6.761 7.607 1.00 98.06 137 ILE A CA 1
ATOM 1035 C C . ILE A 1 137 ? -8.914 -6.279 6.248 1.00 98.06 137 ILE A C 1
ATOM 1037 O O . ILE A 1 137 ? -10.049 -6.552 5.839 1.00 98.06 137 ILE A O 1
ATOM 1041 N N . TRP A 1 138 ? -8.019 -5.610 5.529 1.00 98.50 138 TRP A N 1
ATOM 1042 C CA . TRP A 1 138 ? -8.219 -5.079 4.188 1.00 98.50 138 TRP A CA 1
ATOM 1043 C C . TRP A 1 138 ? -7.266 -5.769 3.223 1.00 98.50 138 TRP A C 1
ATOM 1045 O O . TRP A 1 138 ? -6.077 -5.882 3.512 1.00 98.50 138 TRP A O 1
ATOM 1055 N N . GLN A 1 139 ? -7.759 -6.209 2.069 1.00 98.62 139 GLN A N 1
ATOM 1056 C CA . GLN A 1 139 ? -6.955 -6.943 1.099 1.00 98.62 139 GLN A CA 1
ATOM 1057 C C . GLN A 1 139 ? -7.163 -6.429 -0.323 1.00 98.62 139 GLN A C 1
ATOM 1059 O O . GLN A 1 139 ? -8.255 -6.022 -0.718 1.00 98.62 139 GLN A O 1
ATOM 1064 N N . THR A 1 140 ? -6.104 -6.494 -1.121 1.00 98.62 140 THR A N 1
ATOM 1065 C CA . THR A 1 140 ? -6.197 -6.431 -2.578 1.00 98.62 140 THR A CA 1
ATOM 1066 C C . THR A 1 140 ? -5.247 -7.444 -3.209 1.00 98.62 140 THR A C 1
ATOM 1068 O O . THR A 1 140 ? -4.294 -7.905 -2.575 1.00 98.62 140 THR A O 1
ATOM 1071 N N . GLN A 1 141 ? -5.524 -7.811 -4.454 1.00 98.38 141 GLN A N 1
ATOM 1072 C CA . GLN A 1 141 ? -4.617 -8.576 -5.298 1.00 98.38 141 GLN A CA 1
ATOM 1073 C C . GLN A 1 141 ? -4.512 -7.871 -6.638 1.00 98.38 141 GLN A C 1
ATOM 1075 O O . GLN A 1 141 ? -5.515 -7.410 -7.187 1.00 98.38 141 GLN A O 1
ATOM 1080 N N . TRP A 1 142 ? -3.299 -7.778 -7.163 1.00 97.75 142 TRP A N 1
ATOM 1081 C CA . TRP A 1 142 ? -3.068 -7.102 -8.429 1.00 97.75 142 TRP A CA 1
ATOM 1082 C C . TRP A 1 142 ? -1.885 -7.709 -9.168 1.00 97.75 142 TRP A C 1
ATOM 1084 O O . TRP A 1 142 ? -0.974 -8.262 -8.558 1.00 97.75 142 TRP A O 1
ATOM 1094 N N . THR A 1 143 ? -1.899 -7.593 -10.492 1.00 98.38 143 THR A N 1
ATOM 1095 C CA . THR A 1 143 ? -0.765 -7.965 -11.336 1.00 98.38 143 THR A CA 1
ATOM 1096 C C . THR A 1 143 ? 0.123 -6.748 -11.546 1.00 98.38 143 THR A C 1
ATOM 1098 O O . THR A 1 143 ? -0.343 -5.727 -12.066 1.00 98.38 143 THR A O 1
ATOM 1101 N N . LEU A 1 144 ? 1.394 -6.864 -11.157 1.00 98.12 144 LEU A N 1
ATOM 1102 C CA . LEU A 1 144 ? 2.381 -5.807 -11.335 1.00 98.12 144 LEU A CA 1
ATOM 1103 C C . LEU A 1 144 ? 2.667 -5.617 -12.829 1.00 98.12 144 LEU A C 1
ATOM 1105 O O . LEU A 1 144 ? 3.030 -6.557 -13.529 1.00 98.12 144 LEU A O 1
ATOM 1109 N N . ASP A 1 145 ? 2.534 -4.397 -13.331 1.00 97.50 145 ASP A N 1
ATOM 1110 C CA . ASP A 1 145 ? 2.692 -4.071 -14.752 1.00 97.50 145 ASP A CA 1
ATOM 1111 C C . ASP A 1 145 ? 3.917 -3.181 -15.043 1.00 97.50 145 ASP A C 1
ATOM 1113 O O . ASP A 1 145 ? 4.046 -2.634 -16.147 1.00 97.50 145 ASP A O 1
ATOM 1117 N N . ASP A 1 146 ? 4.826 -3.049 -14.072 1.00 97.94 146 ASP A N 1
ATOM 1118 C CA . ASP A 1 146 ? 6.073 -2.277 -14.146 1.00 97.94 146 ASP A CA 1
ATOM 1119 C C . ASP A 1 146 ? 7.249 -3.008 -13.473 1.00 97.94 146 ASP A C 1
ATOM 1121 O O . ASP A 1 146 ? 7.057 -4.033 -12.821 1.00 97.94 146 ASP A O 1
ATOM 1125 N N . SER A 1 147 ? 8.471 -2.505 -13.660 1.00 96.31 147 SER A N 1
ATOM 1126 C CA . SER A 1 147 ? 9.645 -2.934 -12.894 1.00 96.31 147 SER A CA 1
ATOM 1127 C C . SER A 1 147 ? 9.747 -2.203 -11.555 1.00 96.31 147 SER A C 1
ATOM 1129 O O . SER A 1 147 ? 9.236 -1.095 -11.384 1.00 96.31 147 SER A O 1
ATOM 1131 N N . VAL A 1 148 ? 10.424 -2.843 -10.604 1.00 96.06 148 VAL A N 1
ATOM 1132 C CA . VAL A 1 148 ? 10.629 -2.336 -9.239 1.00 96.06 148 VAL A CA 1
ATOM 1133 C C . VAL A 1 148 ? 12.093 -2.454 -8.810 1.00 96.06 148 VAL A C 1
ATOM 1135 O O . VAL A 1 148 ? 12.412 -2.795 -7.675 1.00 96.06 148 VAL A O 1
ATOM 1138 N N . LEU A 1 149 ? 13.004 -2.216 -9.754 1.00 94.56 149 LEU A N 1
ATOM 1139 C CA . LEU A 1 149 ? 14.443 -2.379 -9.549 1.00 94.56 149 LEU A CA 1
ATOM 1140 C C . LEU A 1 149 ? 15.042 -1.245 -8.713 1.00 94.56 149 LEU A C 1
ATOM 1142 O O . LEU A 1 149 ? 16.079 -1.436 -8.082 1.00 94.56 149 LEU A O 1
ATOM 1146 N N . TYR A 1 150 ? 14.421 -0.066 -8.715 1.00 94.50 150 TYR A N 1
ATOM 1147 C CA . TYR A 1 150 ? 14.946 1.136 -8.061 1.00 94.50 150 TYR A CA 1
ATOM 1148 C C . TYR A 1 150 ? 13.932 1.794 -7.126 1.00 94.50 150 TYR A C 1
ATOM 1150 O O . TYR A 1 150 ? 14.322 2.435 -6.146 1.00 94.50 150 TYR A O 1
ATOM 1158 N N . LYS A 1 151 ? 12.636 1.658 -7.418 1.00 96.00 151 LYS A N 1
ATOM 1159 C CA . LYS A 1 151 ? 11.542 2.207 -6.619 1.00 96.00 151 LYS A CA 1
ATOM 1160 C C . LYS A 1 151 ? 10.515 1.125 -6.315 1.00 96.00 151 LYS A C 1
ATOM 1162 O O . LYS A 1 151 ? 9.957 0.497 -7.209 1.00 96.00 151 LYS A O 1
ATOM 1167 N N . TYR A 1 152 ? 10.243 0.977 -5.027 1.00 97.44 152 TYR A N 1
ATOM 1168 C CA . TYR A 1 152 ? 9.160 0.165 -4.496 1.00 97.44 152 TYR A CA 1
ATOM 1169 C C . TYR A 1 152 ? 8.634 0.876 -3.245 1.00 97.44 152 TYR A C 1
ATOM 1171 O O . TYR A 1 152 ? 9.152 0.697 -2.141 1.00 97.44 152 TYR A O 1
ATOM 1179 N N . ILE A 1 153 ? 7.687 1.797 -3.434 1.00 98.31 153 ILE A N 1
ATOM 1180 C CA . ILE A 1 153 ? 7.152 2.642 -2.358 1.00 98.31 153 ILE A CA 1
ATOM 1181 C C . ILE A 1 153 ? 5.641 2.463 -2.300 1.00 98.31 153 ILE A C 1
ATOM 1183 O O . ILE A 1 153 ? 4.956 2.569 -3.317 1.00 98.31 153 ILE A O 1
ATOM 1187 N N . LEU A 1 154 ? 5.122 2.236 -1.099 1.00 98.56 154 LEU A N 1
ATOM 1188 C CA . LEU A 1 154 ? 3.695 2.192 -0.818 1.00 98.56 154 LEU A CA 1
ATOM 1189 C C . LEU A 1 154 ? 3.336 3.361 0.088 1.00 98.56 154 LEU A C 1
ATOM 1191 O O . LEU A 1 154 ? 3.925 3.516 1.156 1.00 98.56 154 LEU A O 1
ATOM 1195 N N . VAL A 1 155 ? 2.352 4.156 -0.312 1.00 98.69 155 VAL A N 1
ATOM 1196 C CA . VAL A 1 155 ? 1.718 5.158 0.549 1.00 98.69 155 VAL A CA 1
ATOM 1197 C C . VAL A 1 155 ? 0.316 4.660 0.863 1.00 98.69 155 VAL A C 1
ATOM 1199 O O . VAL A 1 155 ? -0.545 4.628 -0.011 1.00 98.69 155 VAL A O 1
ATOM 1202 N N . ILE A 1 156 ? 0.112 4.211 2.094 1.00 98.75 156 ILE A N 1
ATOM 1203 C CA . ILE A 1 156 ? -1.132 3.608 2.568 1.00 98.75 156 ILE A CA 1
ATOM 1204 C C . ILE A 1 156 ? -1.944 4.696 3.254 1.00 98.75 156 ILE A C 1
ATOM 1206 O O . ILE A 1 156 ? -1.425 5.349 4.158 1.00 98.75 156 ILE A O 1
ATOM 1210 N N . THR A 1 157 ? -3.208 4.848 2.876 1.00 98.69 157 THR A N 1
ATOM 1211 C CA . THR A 1 157 ? -4.139 5.778 3.517 1.00 98.69 157 THR A CA 1
ATOM 1212 C C . THR A 1 157 ? -5.372 5.032 4.004 1.00 98.69 157 THR A C 1
ATOM 1214 O O . THR A 1 157 ? -6.056 4.385 3.209 1.00 98.69 157 THR A O 1
ATOM 1217 N N . ALA A 1 158 ? -5.667 5.145 5.299 1.00 98.19 158 ALA A N 1
ATOM 1218 C CA . ALA A 1 158 ? -6.897 4.646 5.913 1.00 98.19 158 ALA A CA 1
ATOM 1219 C C . ALA A 1 158 ? -7.800 5.828 6.287 1.00 98.19 158 ALA A C 1
ATOM 1221 O O . ALA A 1 158 ? -7.325 6.794 6.889 1.00 98.19 158 ALA A O 1
ATOM 1222 N N . SER A 1 159 ? -9.092 5.756 5.952 1.00 97.38 159 SER A N 1
ATOM 1223 C CA . SER A 1 159 ? -10.061 6.826 6.223 1.00 97.38 159 SER A CA 1
ATOM 1224 C C . SER A 1 159 ? -11.270 6.337 7.016 1.00 97.38 159 SER A C 1
ATOM 1226 O O . SER A 1 159 ? -11.726 5.212 6.825 1.00 97.38 159 SER A O 1
ATOM 1228 N N . SER A 1 160 ? -11.768 7.182 7.919 1.00 96.31 160 SER A N 1
ATOM 1229 C CA . SER A 1 160 ? -12.982 6.966 8.714 1.00 96.31 160 SER A CA 1
ATOM 1230 C C . SER A 1 160 ? -13.592 8.320 9.049 1.00 96.31 160 SER A C 1
ATOM 1232 O O . SER A 1 160 ? -12.890 9.168 9.608 1.00 96.31 160 SER A O 1
ATOM 1234 N N . GLU A 1 161 ? -14.858 8.540 8.699 1.00 94.19 161 GLU A N 1
ATOM 1235 C CA . GLU A 1 161 ? -15.620 9.743 9.081 1.00 94.19 161 GLU A CA 1
ATOM 1236 C C . GLU A 1 161 ? -14.903 11.062 8.710 1.00 94.19 161 GLU A C 1
ATOM 1238 O O . GLU A 1 161 ? -14.882 12.037 9.462 1.00 94.19 161 GLU A O 1
ATOM 1243 N N . GLY A 1 162 ? -14.235 11.087 7.552 1.00 92.19 162 GLY A N 1
ATOM 1244 C CA . GLY A 1 162 ? -13.469 12.246 7.072 1.00 92.19 162 GLY A CA 1
ATOM 1245 C C . GLY A 1 162 ? -12.094 12.441 7.726 1.00 92.19 162 GLY A C 1
ATOM 1246 O O . GLY A 1 162 ? -11.329 13.293 7.277 1.00 92.19 162 GLY A O 1
ATOM 1247 N N . GLN A 1 163 ? -11.732 11.641 8.732 1.00 96.19 163 GLN A N 1
ATOM 1248 C CA . GLN A 1 163 ? -10.369 11.567 9.260 1.00 96.19 163 GLN A CA 1
ATOM 1249 C C . GLN A 1 163 ? -9.530 10.595 8.428 1.00 96.19 163 GLN A C 1
ATOM 1251 O O . GLN A 1 163 ? -10.043 9.605 7.897 1.00 96.19 163 GLN A O 1
ATOM 1256 N N . GLN A 1 164 ? -8.229 10.866 8.324 1.00 97.25 164 GLN A N 1
ATOM 1257 C CA . GLN A 1 164 ? -7.291 10.039 7.567 1.00 97.25 164 GLN A CA 1
ATOM 1258 C C . GLN A 1 164 ? -5.976 9.856 8.311 1.00 97.25 164 GLN A C 1
ATOM 1260 O O . GLN A 1 164 ? -5.491 10.774 8.974 1.00 9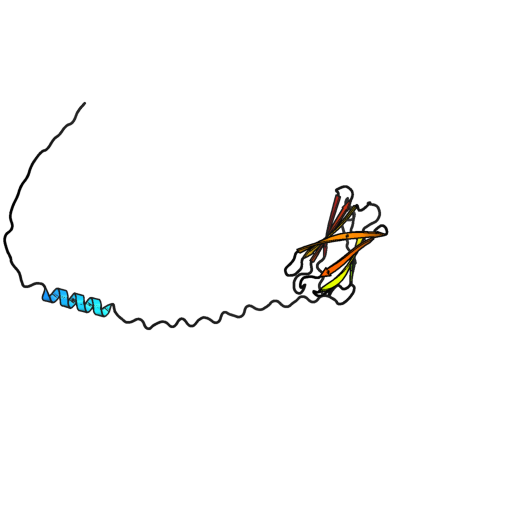7.25 164 GLN A O 1
ATOM 1265 N N . SER A 1 165 ? -5.384 8.676 8.167 1.00 97.75 165 SER A N 1
ATOM 1266 C CA . SER A 1 165 ? -3.979 8.459 8.485 1.00 97.75 165 SER A CA 1
ATOM 1267 C C . SER A 1 165 ? -3.245 7.944 7.259 1.00 97.75 165 SER A C 1
ATOM 1269 O O . SER A 1 165 ? -3.816 7.212 6.449 1.00 97.75 165 SER A O 1
ATOM 1271 N N . THR A 1 166 ? -1.982 8.345 7.132 1.00 98.06 166 THR A N 1
ATOM 1272 C CA . THR A 1 166 ? -1.130 7.982 6.003 1.00 98.06 166 THR A CA 1
ATOM 1273 C C . THR A 1 166 ? 0.195 7.432 6.504 1.00 98.06 166 THR A C 1
ATOM 1275 O O . THR A 1 166 ? 0.793 7.989 7.426 1.00 98.06 166 THR A O 1
ATOM 1278 N N . VAL A 1 167 ? 0.654 6.340 5.894 1.00 98.31 167 VAL A N 1
ATOM 1279 C CA . VAL A 1 167 ? 1.927 5.682 6.205 1.00 98.31 167 VAL A CA 1
ATOM 1280 C C . VAL A 1 167 ? 2.665 5.385 4.909 1.00 98.31 167 VAL A C 1
ATOM 1282 O O . VAL A 1 167 ? 2.095 4.808 3.988 1.00 98.31 167 VAL A O 1
ATOM 1285 N N . THR A 1 168 ? 3.945 5.742 4.856 1.00 98.31 168 THR A N 1
ATOM 1286 C CA . THR A 1 168 ? 4.825 5.398 3.736 1.00 98.31 168 THR A CA 1
ATOM 1287 C C . THR A 1 168 ? 5.711 4.224 4.123 1.00 98.31 168 THR A C 1
ATOM 1289 O O . THR A 1 168 ? 6.424 4.290 5.123 1.00 98.31 168 THR A O 1
ATOM 1292 N N . VAL A 1 169 ? 5.704 3.171 3.310 1.00 97.94 169 VAL A N 1
ATOM 1293 C CA . VAL A 1 169 ? 6.569 1.998 3.464 1.00 97.94 169 VAL A CA 1
ATOM 1294 C C . VAL A 1 169 ? 7.426 1.867 2.209 1.00 97.94 169 VAL A C 1
ATOM 1296 O O . VAL A 1 169 ? 6.908 1.851 1.095 1.00 97.94 169 VAL A O 1
ATOM 1299 N N . ALA A 1 170 ? 8.742 1.780 2.388 1.00 97.06 170 ALA A N 1
ATOM 1300 C CA . ALA A 1 170 ? 9.706 1.568 1.310 1.00 97.06 170 ALA A CA 1
ATOM 1301 C C . ALA A 1 170 ? 10.609 0.373 1.666 1.00 97.06 170 ALA A C 1
ATOM 1303 O O . ALA A 1 170 ? 11.693 0.578 2.217 1.00 97.06 170 ALA A O 1
ATOM 1304 N N . PRO A 1 171 ? 10.139 -0.865 1.426 1.00 92.75 171 PRO A N 1
ATOM 1305 C CA . PRO A 1 171 ? 10.903 -2.091 1.625 1.00 92.75 171 PRO A CA 1
ATOM 1306 C C . PRO A 1 171 ? 12.298 -2.039 1.003 1.00 92.75 171 PRO A C 1
ATOM 1308 O O . PRO A 1 171 ? 12.466 -1.592 -0.131 1.00 92.75 171 PRO A O 1
ATOM 1311 N N . ARG A 1 172 ? 13.294 -2.518 1.747 1.00 85.81 172 ARG A N 1
ATOM 1312 C CA . ARG A 1 172 ? 14.677 -2.721 1.297 1.00 85.81 172 ARG A CA 1
ATOM 1313 C C . ARG A 1 172 ? 15.217 -3.984 1.967 1.00 85.81 172 ARG A C 1
ATOM 1315 O O . ARG A 1 172 ? 14.725 -4.339 3.041 1.00 85.81 172 ARG A O 1
ATOM 1322 N N . GLN A 1 173 ? 16.161 -4.663 1.316 1.00 75.06 173 GLN A N 1
ATOM 1323 C CA . GLN A 1 173 ? 16.989 -5.677 1.979 1.00 75.06 173 GLN A CA 1
ATOM 1324 C C . GLN A 1 173 ? 17.919 -5.053 3.020 1.00 75.06 173 GLN A C 1
ATOM 1326 O O . GLN A 1 173 ? 18.308 -3.875 2.837 1.00 75.06 173 GLN A O 1
#

Secondary structure (DSSP, 8-state):
----------------------SSSHHHHHHHHHHHHHT-------------PPPPPPPPP----SS-EEEE----TT-SSPPEEEEEEESSSPPTT-EEEEEEEE-TTS---EEEEEEE-SS-EEEEEEEEEETTEEEEEEE--S--SS--EEEEEEEETTEEEEEEE----

Sequence (173 aa):
MPKRKEKIEESSSQSSPVNAILIGAALLLGVLVLYQYRTSLPTLPTVKIPSLGQPTPTPTPTALKPGKETYSISQASDLKAPKILKLTLDPLDVNKGQTQAIVVETEPGKNVDSVTIVFISDNKTRTLSLQKQQDLIWQTQWTLDDSVLYKYILVITASSEGQQSTVTVAPRQ

Foldseek 3Di:
DDDDDDDDDDDDDDDDDDDDDDDDPPPVVVVVVVVVVVVDDPDDPPPPDPPPPDDDDDDFFFDFDFAKDKDADDDDPPDPWKAWGMWIWGTRRAAAQDKIKIKIFIDPDADWPWKWKFWDADPDTDIDTWDCDDDRMTMDMDGHHDGHRHFTKIWMWIGGPRGIDIDIDTGGD